Protein AF-A0A6N2CLQ4-F1 (afdb_monomer_lite)

pLDDT: mean 76.21, std 12.94, range [42.12, 91.88]

Foldseek 3Di:
DVLVVCVVVDVDQDAFAWDPDDPATDGDDDPPHDPVSVVVNVVVSVVVRDDPCNVDVDPDPPPPVVVVVPD

Structure (mmCIF, N/CA/C/O backbone):
data_AF-A0A6N2CLQ4-F1
#
_entry.id   AF-A0A6N2CLQ4-F1
#
loop_
_atom_site.group_PDB
_atom_site.id
_atom_site.type_symbol
_atom_site.label_atom_id
_atom_site.label_alt_id
_atom_site.label_comp_id
_atom_site.label_asym_id
_atom_site.label_entity_id
_atom_site.label_seq_id
_atom_site.pdbx_PDB_ins_code
_atom_site.Cartn_x
_atom_site.Cartn_y
_atom_site.Cartn_z
_atom_site.occupancy
_atom_site.B_iso_or_equiv
_atom_site.auth_seq_id
_atom_site.auth_comp_id
_atom_site.auth_asym_id
_atom_site.auth_atom_id
_atom_site.pdbx_PDB_model_num
ATOM 1 N N . ILE A 1 1 ? 9.056 11.236 -3.682 1.00 64.94 1 ILE A N 1
ATOM 2 C CA . ILE A 1 1 ? 10.255 11.259 -4.564 1.00 64.94 1 ILE A CA 1
ATOM 3 C C . ILE A 1 1 ? 10.977 9.913 -4.548 1.00 64.94 1 ILE A C 1
ATOM 5 O O . ILE A 1 1 ? 11.066 9.309 -5.606 1.00 64.94 1 ILE A O 1
ATOM 9 N N . VAL A 1 2 ? 11.386 9.388 -3.385 1.00 78.12 2 VAL A N 1
ATOM 10 C CA . VAL A 1 2 ? 12.106 8.099 -3.284 1.00 78.12 2 VAL A CA 1
ATOM 11 C C . VAL A 1 2 ? 11.337 6.919 -3.899 1.00 78.12 2 VAL 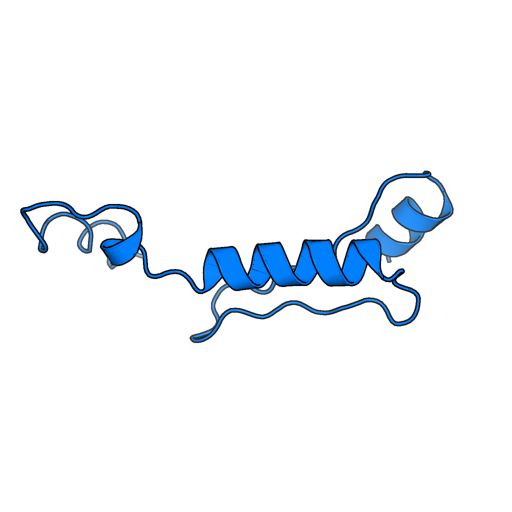A C 1
ATOM 13 O O . VAL A 1 2 ? 11.916 6.181 -4.681 1.00 78.12 2 VAL A O 1
ATOM 16 N N . PHE A 1 3 ? 10.027 6.781 -3.654 1.00 76.62 3 PHE A N 1
ATOM 17 C CA . PHE A 1 3 ? 9.246 5.662 -4.216 1.00 76.62 3 PHE A CA 1
ATOM 18 C C . PHE A 1 3 ? 9.220 5.653 -5.758 1.00 76.62 3 PHE A C 1
ATOM 20 O O . PHE A 1 3 ? 9.407 4.604 -6.360 1.00 76.62 3 PHE A O 1
ATOM 27 N N . LYS A 1 4 ? 9.070 6.823 -6.399 1.00 78.69 4 LYS A N 1
ATOM 28 C CA . LYS A 1 4 ? 9.129 6.951 -7.867 1.00 78.69 4 LYS A CA 1
ATOM 29 C C . LYS A 1 4 ? 10.529 6.687 -8.414 1.00 78.69 4 LYS 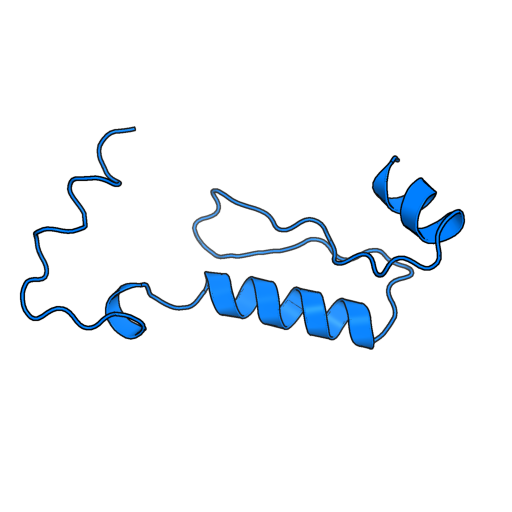A C 1
ATOM 31 O O . LYS A 1 4 ? 10.667 6.134 -9.497 1.00 78.69 4 LYS A O 1
ATOM 36 N N . LEU A 1 5 ? 11.560 7.091 -7.673 1.00 83.00 5 LEU A N 1
ATOM 37 C CA . LEU A 1 5 ? 12.946 6.825 -8.042 1.00 83.00 5 LEU A CA 1
ATOM 38 C C . LEU A 1 5 ? 13.230 5.317 -8.018 1.00 83.00 5 LEU A C 1
ATOM 40 O O . LEU A 1 5 ? 13.831 4.804 -8.951 1.00 83.00 5 LEU A O 1
ATOM 44 N N . VAL A 1 6 ? 12.761 4.612 -6.985 1.00 82.69 6 VAL A N 1
ATOM 45 C CA . VAL A 1 6 ? 12.890 3.153 -6.861 1.00 82.69 6 VAL A CA 1
ATOM 46 C C . VAL A 1 6 ? 12.123 2.445 -7.976 1.00 82.69 6 VAL A C 1
ATOM 48 O O . VAL A 1 6 ? 12.716 1.611 -8.641 1.00 82.69 6 VAL A O 1
ATOM 51 N N . ASP A 1 7 ? 10.881 2.834 -8.253 1.00 80.44 7 ASP A N 1
ATOM 52 C CA . ASP A 1 7 ? 10.067 2.287 -9.353 1.00 80.44 7 ASP A CA 1
ATOM 53 C C . ASP A 1 7 ? 10.717 2.488 -10.741 1.00 80.44 7 ASP A C 1
ATOM 55 O O . ASP A 1 7 ? 10.648 1.629 -11.615 1.00 80.44 7 ASP A O 1
ATOM 59 N N . THR A 1 8 ? 11.417 3.614 -10.941 1.00 82.12 8 THR A N 1
ATOM 60 C CA . THR A 1 8 ? 12.086 3.921 -12.221 1.00 82.12 8 THR A CA 1
ATOM 61 C C . THR A 1 8 ? 13.466 3.264 -12.346 1.00 82.12 8 THR A C 1
ATOM 63 O O . THR A 1 8 ? 13.839 2.810 -13.426 1.00 82.12 8 THR A O 1
ATOM 66 N N . LEU A 1 9 ? 14.259 3.238 -11.267 1.00 85.38 9 LEU A N 1
ATOM 67 C CA . LEU A 1 9 ? 15.637 2.719 -11.271 1.00 85.38 9 LEU A CA 1
ATOM 68 C C . LEU A 1 9 ? 15.713 1.215 -11.013 1.00 85.38 9 LEU A C 1
ATOM 70 O O . LEU A 1 9 ? 16.693 0.570 -11.385 1.00 85.38 9 LEU A O 1
ATOM 74 N N . THR A 1 10 ? 14.706 0.649 -10.361 1.00 77.31 10 THR A N 1
ATOM 75 C CA . THR A 1 10 ? 14.640 -0.769 -10.031 1.00 77.31 10 THR A CA 1
ATOM 76 C C . THR A 1 10 ? 13.347 -1.335 -10.592 1.00 77.31 10 THR A C 1
ATOM 78 O O . THR A 1 10 ? 12.306 -0.700 -10.527 1.00 77.31 10 THR A O 1
ATOM 81 N N . ARG A 1 11 ? 13.369 -2.569 -11.102 1.00 75.94 11 ARG A N 1
ATOM 82 C CA . ARG A 1 11 ? 12.144 -3.292 -11.502 1.00 75.94 11 ARG A CA 1
ATOM 83 C C . ARG A 1 11 ? 11.334 -3.776 -10.285 1.00 75.94 11 ARG A C 1
ATOM 85 O O . ARG A 1 11 ? 10.696 -4.827 -10.343 1.00 75.94 11 ARG A O 1
ATOM 92 N N . ALA A 1 12 ? 11.442 -3.079 -9.156 1.00 78.12 12 ALA A N 1
ATOM 93 C CA . ALA A 1 12 ? 10.690 -3.391 -7.957 1.00 78.12 12 ALA A CA 1
ATOM 94 C C . ALA A 1 12 ? 9.223 -3.021 -8.179 1.00 78.12 12 ALA A C 1
ATOM 96 O O . ALA A 1 12 ? 8.912 -2.044 -8.850 1.00 78.12 12 ALA A O 1
ATOM 97 N N . ARG A 1 13 ? 8.315 -3.823 -7.620 1.00 71.81 13 ARG A N 1
ATOM 98 C CA . ARG A 1 13 ? 6.889 -3.492 -7.633 1.00 71.81 13 ARG A CA 1
ATOM 99 C C . ARG A 1 13 ? 6.599 -2.508 -6.514 1.00 71.81 13 ARG A C 1
ATOM 101 O O . ARG A 1 13 ? 6.866 -2.808 -5.350 1.00 71.81 13 ARG A O 1
ATOM 108 N N . ASN A 1 14 ? 6.018 -1.371 -6.866 1.00 73.88 14 ASN A N 1
ATOM 109 C CA . ASN A 1 14 ? 5.639 -0.341 -5.917 1.00 73.88 14 ASN A CA 1
ATOM 110 C C . ASN A 1 14 ? 4.120 -0.328 -5.724 1.00 73.88 14 ASN A C 1
ATOM 112 O O . ASN A 1 14 ? 3.367 0.083 -6.601 1.00 73.88 14 ASN A O 1
ATOM 116 N N . TYR A 1 15 ? 3.681 -0.739 -4.536 1.00 79.88 15 TYR A N 1
ATOM 117 C CA . TYR A 1 15 ? 2.304 -0.547 -4.089 1.00 79.88 15 TYR A CA 1
ATOM 118 C C . TYR A 1 15 ? 2.183 0.839 -3.454 1.00 79.88 15 TYR A C 1
ATOM 120 O O . TYR A 1 15 ? 3.106 1.300 -2.776 1.00 79.88 15 TYR A O 1
ATOM 128 N N . GLY A 1 16 ? 1.080 1.531 -3.740 1.00 73.81 16 GLY A N 1
ATOM 129 C CA . GLY A 1 16 ? 0.859 2.905 -3.295 1.00 73.81 16 GLY A CA 1
ATOM 130 C C . GLY A 1 16 ? 0.951 3.069 -1.771 1.00 73.81 16 GLY A C 1
ATOM 131 O O . GLY A 1 16 ? 0.764 2.087 -1.046 1.00 73.81 16 GLY A O 1
ATOM 132 N N . PRO A 1 17 ? 1.275 4.273 -1.258 1.00 81.38 17 PRO A N 1
ATOM 133 C CA . PRO A 1 17 ? 1.431 4.473 0.174 1.00 81.38 17 PRO A CA 1
ATOM 134 C C . PRO A 1 17 ? 0.107 4.173 0.882 1.00 81.38 17 PRO A C 1
ATOM 136 O O . PRO A 1 17 ? -0.936 4.759 0.580 1.00 81.38 17 PRO A O 1
ATOM 139 N N . ILE A 1 18 ? 0.173 3.229 1.816 1.00 84.44 18 ILE A N 1
ATOM 140 C CA . ILE A 1 18 ? -0.961 2.823 2.635 1.00 84.44 18 ILE A CA 1
ATOM 141 C C . ILE A 1 18 ? -1.136 3.855 3.751 1.00 84.44 18 ILE A C 1
ATOM 143 O O . ILE A 1 18 ? -0.189 4.135 4.488 1.00 84.44 18 ILE A O 1
ATOM 147 N N . LEU A 1 19 ? -2.329 4.443 3.856 1.00 84.19 19 LEU A N 1
ATOM 148 C CA . LEU A 1 19 ? -2.633 5.468 4.851 1.00 84.19 19 LEU A CA 1
ATOM 149 C C . LEU A 1 19 ? -3.072 4.796 6.154 1.00 84.19 19 LEU A C 1
ATOM 151 O O . LEU A 1 19 ? -3.971 3.957 6.161 1.00 84.19 19 LEU A O 1
ATOM 155 N N . THR A 1 20 ? -2.453 5.184 7.265 1.00 83.25 20 THR A N 1
ATOM 156 C CA . THR A 1 20 ? -2.786 4.702 8.611 1.00 83.25 20 THR A CA 1
ATOM 157 C C . THR A 1 20 ? -3.395 5.828 9.449 1.00 83.25 20 THR A C 1
ATOM 159 O O . THR A 1 20 ? -3.241 7.007 9.130 1.00 83.25 20 THR A O 1
ATOM 162 N N . GLY A 1 21 ? -4.130 5.477 10.509 1.00 81.38 21 GLY A N 1
ATOM 163 C CA . GLY A 1 21 ? -4.740 6.453 11.428 1.00 81.38 21 GLY A CA 1
ATOM 164 C C . GLY A 1 21 ? -6.069 7.065 10.963 1.00 81.38 21 GLY A C 1
ATOM 165 O O . GLY A 1 21 ? -6.598 7.954 11.624 1.00 81.38 21 GLY A O 1
ATOM 166 N N . LEU A 1 22 ? -6.633 6.596 9.847 1.00 83.75 22 LEU A N 1
ATOM 167 C CA . LEU A 1 22 ? -7.974 6.976 9.396 1.00 83.75 22 LEU A CA 1
ATOM 168 C C . LEU A 1 22 ? -9.035 6.036 9.979 1.00 83.75 22 LEU A C 1
ATOM 170 O O . LEU A 1 22 ? -8.793 4.846 10.155 1.00 83.75 22 LEU A O 1
ATOM 174 N N . SER A 1 23 ? -10.250 6.553 10.194 1.00 84.44 23 SER A N 1
ATOM 175 C CA . SER A 1 23 ? -11.401 5.748 10.642 1.00 84.44 23 SER A CA 1
ATOM 176 C C . SER A 1 23 ? -11.872 4.720 9.609 1.00 84.44 23 SER A C 1
ATOM 178 O O . SER A 1 23 ? -12.599 3.789 9.942 1.00 84.44 23 SER A O 1
ATOM 180 N N . LYS A 1 24 ? -11.480 4.895 8.344 1.00 84.06 24 LYS A N 1
ATOM 181 C CA . LYS A 1 24 ? -11.644 3.915 7.272 1.00 84.06 24 LYS A CA 1
ATOM 182 C C . LYS A 1 24 ? -10.312 3.769 6.541 1.00 84.06 24 LYS A C 1
ATOM 184 O O . LYS A 1 24 ? -9.671 4.791 6.285 1.00 84.06 24 LYS A O 1
ATOM 189 N N . PRO A 1 25 ? -9.902 2.545 6.185 1.00 87.88 25 PRO A N 1
ATOM 190 C CA . PRO A 1 25 ? -8.629 2.321 5.520 1.00 87.88 25 PRO A CA 1
ATOM 191 C C . PRO A 1 25 ? -8.646 2.919 4.116 1.00 87.88 25 PRO A C 1
ATOM 193 O O . PRO A 1 25 ? -9.662 2.903 3.417 1.00 87.88 25 PRO A O 1
ATOM 196 N N . ALA A 1 26 ? -7.501 3.453 3.708 1.00 88.25 26 ALA A N 1
ATOM 197 C CA . ALA A 1 26 ? -7.326 4.080 2.412 1.00 88.25 26 ALA A CA 1
ATOM 198 C C . ALA A 1 26 ? -5.866 3.974 1.966 1.00 88.25 26 ALA A C 1
ATOM 200 O O . ALA A 1 26 ? -4.951 3.822 2.773 1.00 88.25 26 ALA A O 1
ATOM 201 N N . ALA A 1 27 ? -5.643 4.088 0.665 1.00 90.12 27 ALA A N 1
ATOM 202 C CA . ALA A 1 27 ? -4.315 4.190 0.085 1.00 90.12 27 ALA A CA 1
ATOM 203 C C . ALA A 1 27 ? -4.343 5.174 -1.081 1.00 90.12 27 ALA A C 1
ATOM 205 O O . ALA A 1 27 ? -5.370 5.341 -1.744 1.00 90.12 27 ALA A O 1
ATOM 206 N N . GLU A 1 28 ? -3.210 5.815 -1.342 1.00 87.44 28 GLU A N 1
ATOM 207 C CA . GLU A 1 28 ? -3.028 6.618 -2.550 1.00 87.44 28 GLU A CA 1
ATOM 208 C C . GLU A 1 28 ? -2.504 5.730 -3.682 1.00 87.44 28 GLU A C 1
ATOM 210 O O . GLU A 1 28 ? -1.679 4.850 -3.451 1.00 87.44 28 GLU A O 1
ATOM 215 N N . ILE A 1 29 ? -2.939 5.971 -4.920 1.00 85.12 29 ILE A N 1
ATOM 216 C CA . ILE A 1 29 ? -2.449 5.251 -6.101 1.00 85.12 29 ILE A CA 1
ATOM 217 C C . ILE A 1 29 ? -1.677 6.214 -7.006 1.00 85.12 29 ILE A C 1
ATOM 219 O O . ILE A 1 29 ? -2.127 7.322 -7.303 1.00 85.12 29 ILE A O 1
ATOM 223 N N . SER A 1 30 ? -0.514 5.770 -7.489 1.00 83.94 30 SER A N 1
ATOM 224 C CA . SER A 1 30 ? 0.246 6.499 -8.506 1.00 83.94 30 SER A CA 1
ATOM 225 C C . SER A 1 30 ? -0.544 6.604 -9.812 1.00 83.94 30 SER A C 1
ATOM 227 O O . SER A 1 30 ? -1.072 5.614 -10.307 1.00 83.94 30 SER A O 1
ATOM 229 N N . ARG A 1 31 ? -0.543 7.777 -10.453 1.00 80.31 31 ARG A N 1
ATOM 230 C CA . ARG A 1 31 ? -1.227 7.993 -11.748 1.00 80.31 31 ARG A CA 1
ATOM 231 C C . ARG A 1 31 ? -0.673 7.149 -12.908 1.00 80.31 31 ARG A C 1
ATOM 233 O O 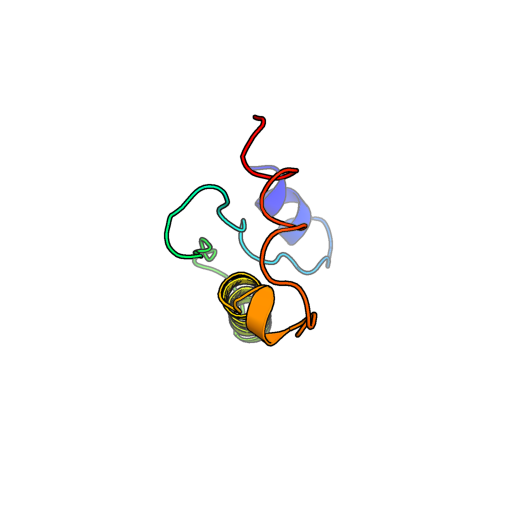. ARG A 1 31 ? -1.304 7.092 -13.953 1.00 80.31 31 ARG A O 1
ATOM 240 N N . GLY A 1 32 ? 0.506 6.548 -12.735 1.00 81.12 32 GLY A N 1
ATOM 241 C CA . GLY A 1 32 ? 1.125 5.626 -13.694 1.00 81.12 32 GLY A CA 1
ATOM 242 C C . GLY A 1 32 ? 1.085 4.158 -13.264 1.00 81.12 32 GLY A C 1
ATOM 243 O O . GLY A 1 32 ? 1.808 3.359 -13.845 1.00 81.12 32 GLY A O 1
ATOM 244 N N . ALA A 1 33 ? 0.318 3.813 -12.222 1.00 80.69 33 ALA A N 1
ATOM 245 C CA . ALA A 1 33 ? 0.252 2.451 -11.699 1.00 80.69 33 ALA A CA 1
ATOM 246 C C . ALA A 1 33 ? -0.380 1.489 -12.712 1.00 80.69 33 ALA A C 1
ATOM 248 O O . ALA A 1 33 ? -1.361 1.827 -13.380 1.00 80.69 33 ALA A O 1
ATOM 249 N N . ASN A 1 34 ? 0.163 0.274 -12.789 1.00 85.69 34 ASN A N 1
ATOM 250 C CA . ASN A 1 34 ? -0.379 -0.766 -13.648 1.00 85.69 34 ASN A CA 1
ATOM 251 C C . ASN A 1 34 ? -1.554 -1.473 -12.952 1.00 85.69 34 ASN A C 1
ATOM 253 O O . ASN A 1 34 ? -1.715 -1.397 -11.732 1.00 85.69 34 ASN A O 1
ATOM 257 N N . ALA A 1 35 ? -2.370 -2.212 -13.709 1.00 89.38 35 ALA A N 1
ATOM 258 C CA . ALA A 1 35 ? -3.540 -2.902 -13.151 1.00 89.38 35 ALA A CA 1
ATOM 259 C C . ALA A 1 35 ? -3.185 -3.854 -11.988 1.00 89.38 35 ALA A C 1
ATOM 261 O O . ALA A 1 35 ? -3.938 -3.969 -11.022 1.00 89.38 35 ALA A O 1
ATOM 262 N N . SER A 1 36 ? -2.012 -4.493 -12.047 1.00 87.12 36 SER A N 1
ATOM 263 C CA . SER A 1 36 ? -1.488 -5.356 -10.982 1.00 87.12 36 SER A CA 1
ATOM 264 C C . SER A 1 36 ? -1.202 -4.610 -9.680 1.00 87.12 36 SER A C 1
ATOM 266 O O . SER A 1 36 ? -1.419 -5.157 -8.600 1.00 87.12 36 SER A O 1
ATOM 268 N N . ASP A 1 37 ? -0.724 -3.372 -9.776 1.00 85.50 37 ASP A N 1
ATOM 269 C CA . ASP A 1 37 ? -0.324 -2.573 -8.618 1.00 85.50 37 ASP A CA 1
ATOM 270 C C . ASP A 1 37 ? -1.566 -2.003 -7.937 1.00 85.50 37 ASP A C 1
ATOM 272 O O . ASP A 1 37 ? -1.684 -2.057 -6.716 1.00 85.50 37 ASP A O 1
ATOM 276 N N . ILE A 1 38 ? -2.546 -1.570 -8.740 1.00 88.50 38 ILE A N 1
ATOM 277 C CA . ILE A 1 38 ? -3.878 -1.169 -8.271 1.00 88.50 38 ILE A CA 1
ATOM 278 C C . ILE A 1 38 ? -4.542 -2.325 -7.522 1.00 88.50 38 ILE A C 1
ATOM 280 O O . ILE A 1 38 ? -5.037 -2.136 -6.412 1.00 88.50 38 ILE A O 1
ATOM 284 N N . PHE A 1 39 ? -4.523 -3.527 -8.104 1.00 91.12 39 PHE A N 1
ATOM 285 C CA . PHE A 1 39 ? -5.091 -4.712 -7.469 1.00 91.12 39 PHE A CA 1
ATOM 286 C C . PHE A 1 39 ? -4.385 -5.044 -6.149 1.00 91.12 39 PHE A C 1
ATOM 288 O O . PHE A 1 39 ? -5.050 -5.235 -5.133 1.00 91.12 39 PHE A O 1
ATOM 295 N N . GLY A 1 40 ? -3.048 -5.052 -6.129 1.00 89.50 40 GLY A N 1
ATOM 296 C CA . GLY A 1 40 ? -2.283 -5.308 -4.908 1.00 89.50 40 GLY A CA 1
ATOM 297 C C . GLY A 1 40 ? -2.559 -4.282 -3.806 1.00 89.50 40 GLY A C 1
ATOM 298 O O . GLY A 1 40 ? -2.798 -4.660 -2.660 1.00 89.50 40 GLY A O 1
ATOM 299 N N . THR A 1 41 ? -2.615 -2.993 -4.153 1.00 89.31 41 THR A N 1
ATOM 300 C CA . THR A 1 41 ? -2.967 -1.926 -3.208 1.00 89.31 41 THR A CA 1
ATOM 301 C C . THR A 1 41 ? -4.407 -2.064 -2.702 1.00 89.31 41 THR A C 1
ATOM 303 O O . THR A 1 41 ? -4.642 -1.896 -1.508 1.00 89.31 41 THR A O 1
ATOM 306 N N . ALA A 1 42 ? -5.366 -2.436 -3.555 1.00 90.44 42 ALA A N 1
ATOM 307 C CA . ALA A 1 42 ? -6.750 -2.666 -3.138 1.00 90.44 42 ALA A CA 1
ATOM 308 C C . ALA A 1 42 ? -6.874 -3.836 -2.148 1.00 90.44 42 ALA A C 1
ATOM 310 O O . ALA A 1 42 ? -7.576 -3.715 -1.147 1.00 90.44 42 ALA A O 1
ATOM 311 N N . VAL A 1 43 ? -6.156 -4.941 -2.383 1.00 91.88 43 VAL A N 1
ATOM 312 C CA . VAL A 1 43 ? -6.119 -6.088 -1.459 1.00 91.88 43 VAL A CA 1
ATOM 313 C C . VAL A 1 43 ? -5.524 -5.688 -0.105 1.00 91.88 43 VAL A C 1
ATOM 315 O O . VAL A 1 43 ? -6.051 -6.087 0.931 1.00 91.88 43 VAL A O 1
ATOM 318 N N . MET A 1 44 ? -4.477 -4.857 -0.087 1.00 89.69 44 MET A N 1
ATOM 319 C CA . MET A 1 44 ? -3.896 -4.343 1.162 1.00 89.69 44 MET A CA 1
ATOM 320 C C . MET A 1 44 ? -4.889 -3.479 1.952 1.00 89.69 44 MET A C 1
ATOM 322 O O . MET A 1 44 ? -5.070 -3.700 3.147 1.00 89.69 44 MET A O 1
ATOM 326 N N . VAL A 1 45 ? -5.572 -2.538 1.292 1.00 90.94 45 VAL A N 1
ATOM 327 C CA . VAL A 1 45 ? -6.599 -1.695 1.934 1.00 90.94 45 VAL A CA 1
ATOM 328 C C . VAL A 1 45 ? -7.769 -2.542 2.435 1.00 90.94 45 VAL A C 1
ATOM 330 O O . VAL A 1 45 ? -8.250 -2.330 3.545 1.00 90.94 45 VAL A O 1
ATOM 333 N N . ALA A 1 46 ? -8.199 -3.536 1.654 1.00 89.62 46 ALA A N 1
ATOM 334 C CA . ALA A 1 46 ? -9.238 -4.470 2.068 1.00 89.62 46 ALA A CA 1
ATOM 335 C C . ALA A 1 46 ? -8.818 -5.253 3.316 1.00 89.62 46 ALA A C 1
ATOM 337 O O . ALA A 1 46 ? -9.616 -5.368 4.236 1.00 89.62 46 ALA A O 1
ATOM 338 N N . SER A 1 47 ? -7.563 -5.713 3.391 1.00 87.75 47 SER A N 1
ATOM 339 C CA . SER A 1 47 ? -7.027 -6.400 4.572 1.00 87.75 47 SER A CA 1
ATOM 340 C C . SER A 1 47 ? -7.040 -5.523 5.824 1.00 87.75 47 SER A C 1
ATOM 342 O O . SER A 1 47 ? -7.265 -6.043 6.910 1.00 87.75 47 SER A O 1
ATOM 344 N N . GLN A 1 48 ? -6.814 -4.214 5.690 1.00 85.12 48 GLN A N 1
ATOM 345 C CA . GLN A 1 48 ? -6.922 -3.272 6.810 1.00 85.12 48 GLN A CA 1
ATOM 346 C C . GLN A 1 48 ? -8.371 -2.978 7.209 1.00 85.12 48 GLN A C 1
ATOM 348 O O . GLN A 1 48 ? -8.617 -2.530 8.323 1.00 85.12 48 GLN A O 1
ATOM 353 N N . ALA A 1 49 ? -9.326 -3.189 6.300 1.00 87.12 49 ALA A N 1
ATOM 354 C CA . ALA A 1 49 ? -10.749 -2.980 6.560 1.00 87.12 49 ALA A CA 1
ATOM 355 C C . ALA A 1 49 ? -11.386 -4.130 7.332 1.00 87.12 49 ALA A C 1
ATOM 357 O O . ALA A 1 49 ? -12.501 -3.977 7.831 1.00 87.12 49 ALA A O 1
ATOM 358 N N . ILE A 1 50 ? -10.723 -5.287 7.375 1.00 85.88 50 ILE A N 1
ATOM 359 C CA . ILE A 1 50 ? -11.272 -6.448 8.055 1.00 85.88 50 ILE A CA 1
ATOM 360 C C . ILE A 1 50 ? -11.198 -6.208 9.559 1.00 85.88 50 ILE A C 1
ATOM 362 O O . ILE A 1 50 ? -10.136 -5.924 10.108 1.00 85.88 50 ILE A O 1
ATOM 366 N N . ASP A 1 51 ? -12.349 -6.344 10.210 1.00 74.81 51 ASP A N 1
ATOM 367 C CA . ASP A 1 51 ? -12.455 -6.269 11.658 1.00 74.81 51 ASP A CA 1
ATOM 368 C C . ASP A 1 51 ? -11.591 -7.363 12.304 1.00 74.81 51 ASP A C 1
ATOM 370 O O . ASP A 1 51 ? -11.697 -8.547 11.964 1.00 74.81 51 ASP A O 1
ATOM 374 N N . HIS A 1 52 ? -10.750 -6.969 13.259 1.00 68.94 52 HIS A N 1
ATOM 375 C CA . HIS A 1 52 ? -9.903 -7.883 14.015 1.00 68.94 52 HIS A CA 1
ATOM 376 C C . HIS A 1 52 ? -10.732 -8.983 14.692 1.00 68.94 52 HIS A C 1
ATOM 378 O O . HIS A 1 52 ? -10.322 -10.143 14.710 1.00 68.94 52 HIS A O 1
ATOM 384 N N . LYS A 1 53 ? -11.944 -8.648 15.159 1.00 63.50 53 LYS A N 1
ATOM 385 C CA . LYS A 1 53 ? -12.871 -9.600 15.786 1.00 63.50 53 LYS A CA 1
ATOM 386 C C . LYS A 1 53 ? -13.388 -10.665 14.815 1.00 63.50 53 LYS A C 1
ATOM 388 O O . LYS A 1 53 ? -13.709 -11.774 15.231 1.00 63.50 53 LYS A O 1
ATOM 393 N N . LEU A 1 54 ? -13.475 -10.336 13.525 1.00 66.38 54 LEU A N 1
ATOM 394 C CA . LEU A 1 54 ? -13.893 -11.273 12.482 1.00 66.38 54 LEU A CA 1
ATOM 395 C C . LEU A 1 54 ? -12.752 -12.220 12.078 1.00 66.38 54 LEU A C 1
ATOM 397 O O . LEU A 1 54 ? -13.011 -13.359 11.699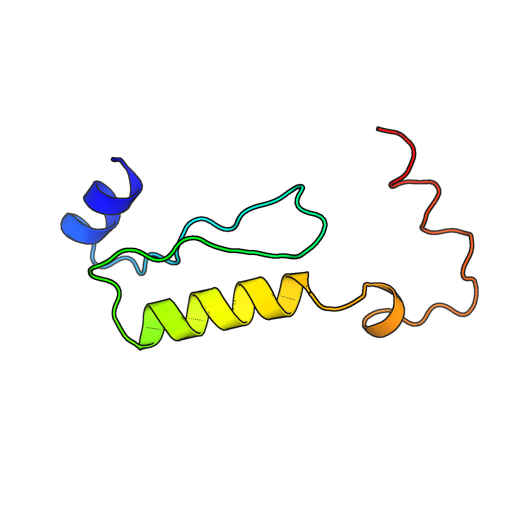 1.00 66.38 54 LEU A O 1
ATOM 401 N N . LEU A 1 55 ? -11.501 -11.753 12.153 1.00 65.25 55 LEU A N 1
ATOM 402 C CA . LEU A 1 55 ? -10.311 -12.545 11.820 1.00 65.25 55 LEU A CA 1
ATOM 403 C C . LEU A 1 55 ? -9.853 -13.454 12.962 1.00 65.25 55 LEU A C 1
ATOM 405 O O . LEU A 1 55 ? -9.404 -14.570 12.707 1.00 65.25 55 LEU A O 1
ATOM 409 N N . TYR A 1 56 ? -9.990 -12.991 14.204 1.00 65.12 56 TYR A N 1
ATOM 410 C CA . TYR A 1 56 ? -9.630 -13.726 15.411 1.00 65.12 56 TYR A CA 1
ATOM 411 C C . TYR A 1 56 ? -10.824 -13.749 16.369 1.00 65.12 56 TYR A C 1
ATOM 413 O O . TYR A 1 56 ? -10.893 -12.930 17.287 1.00 65.12 56 TYR A O 1
ATOM 421 N N . PRO A 1 57 ? -11.792 -14.659 16.160 1.00 60.12 57 PRO A N 1
ATOM 422 C CA . PRO A 1 57 ? -12.888 -14.831 17.097 1.00 60.12 57 PRO A CA 1
ATOM 423 C C . PRO A 1 57 ? -12.337 -15.445 18.391 1.00 60.12 57 PRO A C 1
ATOM 425 O O . PRO A 1 57 ? -12.125 -16.651 18.476 1.00 60.12 57 PRO A O 1
ATOM 428 N N . THR A 1 58 ? -12.048 -14.610 19.387 1.00 61.59 58 THR A N 1
ATOM 429 C CA . THR A 1 58 ? -11.794 -15.042 20.764 1.00 61.59 58 THR A CA 1
ATOM 430 C C . THR A 1 58 ? -13.098 -15.072 21.554 1.00 61.59 58 THR A C 1
ATOM 432 O O . THR A 1 58 ? -13.955 -14.203 21.395 1.00 61.59 58 THR A O 1
ATOM 435 N N . ASP A 1 59 ? -13.235 -16.066 22.432 1.00 62.34 59 ASP A N 1
ATOM 436 C CA . ASP A 1 59 ? -14.416 -16.245 23.289 1.00 62.34 59 ASP A CA 1
ATOM 437 C C . ASP A 1 59 ? -14.563 -15.132 24.350 1.00 62.34 59 ASP A C 1
ATOM 439 O O . ASP A 1 59 ? -15.666 -14.883 24.833 1.00 62.34 59 ASP A O 1
ATOM 443 N N . ASN A 1 60 ? -13.474 -14.416 24.662 1.00 58.19 60 ASN A N 1
ATOM 444 C CA . ASN A 1 60 ? -13.445 -13.268 25.571 1.00 58.19 60 ASN A CA 1
ATOM 445 C C . ASN A 1 60 ? -13.185 -11.980 24.779 1.00 58.19 60 ASN A C 1
ATOM 447 O O . ASN A 1 60 ? -12.121 -11.796 24.185 1.00 58.19 60 ASN A O 1
ATOM 451 N N . SER A 1 61 ? -14.184 -11.098 24.744 1.00 54.72 61 SER A N 1
ATOM 452 C CA . SER A 1 61 ? -14.182 -9.857 23.961 1.00 54.72 61 SER A CA 1
ATOM 453 C C . SER A 1 61 ? -13.489 -8.668 24.629 1.00 54.72 61 SER A C 1
ATOM 455 O O . SER A 1 61 ? -13.341 -7.638 23.974 1.00 54.72 61 SER A O 1
ATOM 457 N N . ASP A 1 62 ? -13.087 -8.799 25.894 1.00 56.75 62 ASP A N 1
ATOM 458 C CA . ASP A 1 62 ? -12.659 -7.663 26.721 1.00 56.75 62 ASP A CA 1
ATOM 459 C C . ASP A 1 62 ? -11.129 -7.559 26.881 1.00 56.75 62 ASP A C 1
ATOM 461 O O . ASP A 1 62 ? -10.622 -6.472 27.134 1.00 56.75 62 ASP A O 1
ATOM 465 N N . ASP A 1 63 ? -10.369 -8.629 26.615 1.00 55.94 63 ASP A N 1
ATOM 466 C CA . ASP A 1 63 ? -8.929 -8.683 26.940 1.00 55.94 63 ASP A CA 1
ATOM 467 C C . ASP A 1 63 ? -8.001 -8.050 25.879 1.00 55.94 63 ASP A C 1
ATOM 469 O O . ASP A 1 63 ? -6.804 -7.901 26.107 1.00 55.94 63 ASP A O 1
ATOM 473 N N . LEU A 1 64 ? -8.512 -7.689 24.694 1.00 58.81 64 LEU A N 1
ATOM 474 C CA . LEU A 1 64 ? -7.675 -7.229 23.566 1.00 58.81 64 LEU A CA 1
ATOM 475 C C . LEU A 1 64 ? -7.712 -5.714 23.326 1.00 58.81 64 LEU A C 1
ATOM 477 O O . LEU A 1 64 ? -6.839 -5.183 22.641 1.00 58.81 64 LEU A O 1
ATOM 481 N N . ASN A 1 65 ? -8.713 -5.011 23.863 1.00 53.00 65 ASN A N 1
ATOM 482 C CA . ASN A 1 65 ? -8.834 -3.558 23.695 1.00 53.00 65 ASN A CA 1
ATOM 483 C C . ASN A 1 65 ? -8.077 -2.764 24.766 1.00 53.00 65 ASN A C 1
ATOM 485 O O . ASN A 1 65 ? -7.930 -1.551 24.608 1.00 53.00 65 ASN A O 1
ATOM 489 N N . GLU A 1 66 ? -7.575 -3.411 25.821 1.00 55.19 66 GLU A N 1
ATOM 490 C CA . GLU A 1 66 ? -6.734 -2.726 26.803 1.00 55.19 66 GLU A CA 1
ATOM 491 C C . GLU A 1 66 ? -5.407 -2.292 26.165 1.00 55.19 66 GLU A C 1
ATOM 493 O O . GLU A 1 66 ? -5.071 -1.120 26.256 1.00 55.19 66 GLU A O 1
ATOM 498 N N . ASP A 1 67 ? -4.737 -3.144 25.384 1.00 54.47 67 ASP A N 1
ATOM 499 C CA . ASP A 1 67 ? -3.410 -2.835 24.814 1.00 54.47 67 ASP A CA 1
ATOM 500 C C . ASP A 1 67 ? -3.420 -1.777 23.687 1.00 54.47 67 ASP A C 1
ATOM 502 O O . ASP A 1 67 ? -2.400 -1.148 23.412 1.00 54.47 67 ASP A O 1
ATOM 506 N N . VAL A 1 68 ? -4.566 -1.540 23.034 1.00 55.34 68 VAL A N 1
ATOM 507 C CA . VAL A 1 68 ? -4.702 -0.529 21.960 1.00 55.34 68 VAL A CA 1
ATOM 508 C C . VAL A 1 68 ? -5.163 0.832 22.496 1.00 55.34 68 VAL A C 1
ATOM 510 O O . VAL A 1 68 ? -4.900 1.858 21.872 1.00 55.34 68 VAL A O 1
ATOM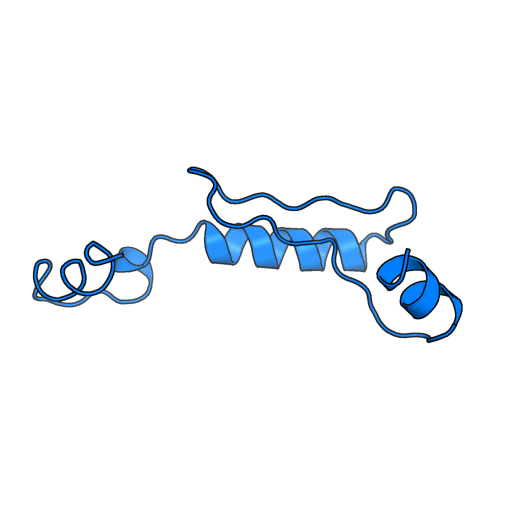 513 N N . THR A 1 69 ? -5.834 0.864 23.652 1.00 53.66 69 THR A N 1
ATOM 514 C CA . THR A 1 69 ? -6.398 2.103 24.225 1.00 53.66 69 THR A CA 1
ATOM 515 C C . THR A 1 69 ? -5.376 2.889 25.064 1.00 53.66 69 THR A C 1
ATOM 517 O O . THR A 1 69 ? -5.599 4.059 25.367 1.00 53.66 69 THR A O 1
ATOM 520 N N . ILE A 1 70 ? -4.229 2.287 25.399 1.00 45.41 70 ILE A N 1
ATOM 521 C CA . ILE A 1 70 ? -3.074 2.947 26.036 1.00 45.41 70 ILE A CA 1
ATOM 522 C C . ILE A 1 70 ? -2.012 3.349 25.000 1.00 45.41 70 ILE A C 1
ATOM 524 O O . ILE A 1 70 ? -0.903 2.819 24.979 1.00 45.41 70 ILE A O 1
ATOM 528 N N . LEU A 1 71 ? -2.346 4.334 24.162 1.00 42.12 71 LEU A N 1
ATOM 529 C CA . LEU A 1 71 ? -1.386 5.248 23.528 1.00 42.12 71 LEU A CA 1
ATOM 530 C C . LEU A 1 71 ? -1.922 6.681 23.581 1.00 42.12 71 LEU A C 1
ATOM 532 O O . LEU A 1 71 ? -3.047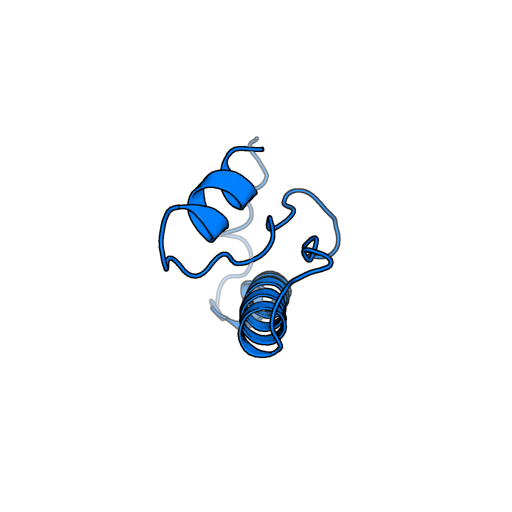 6.910 23.084 1.00 42.12 71 LEU A O 1
#

Sequence (71 aa):
IVFKLVDTLTRARNYGPILTGLSKPAAEISRGANASDIFGTAVMVASQAIDHKLLYPTDNSDDLNEDVTIL

Secondary structure (DSSP, 8-state):
-HHHHHHHHS----PPPEE-S-SS-EE---TT--HHHHHHHHHHHHHHHS-HHHHS--S-SSSSSHHHH--

Radius of gyration: 16.47 Å; chains: 1; bounding box: 30×28×41 Å